Protein AF-A0ABD0MSL9-F1 (afdb_monomer_lite)

InterPro domains:
  IPR002347 Short-chain dehydrogenase/reductase SDR [PF00106] (7-69)
  IPR036291 NAD(P)-binding domain superfamily [SSF51735] (6-69)
  IPR052148 Dehydrogenase/reductase SDR family member 7C [PTHR44668] (1-70)

pLDDT: mean 92.49, std 4.11, range [73.31, 97.56]

Structure (mmCIF, N/CA/C/O backbone):
data_AF-A0ABD0MSL9-F1
#
_entry.id   AF-A0ABD0MSL9-F1
#
loop_
_atom_site.group_PDB
_atom_site.id
_atom_site.type_sy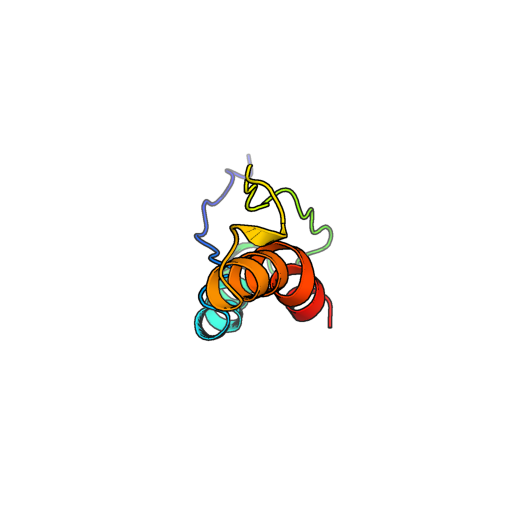mbol
_atom_site.label_atom_id
_atom_site.label_alt_id
_atom_site.label_comp_id
_atom_site.label_asym_id
_atom_site.label_entity_id
_atom_site.label_seq_id
_atom_site.pdbx_PDB_ins_code
_atom_site.Cartn_x
_atom_site.Cartn_y
_atom_site.Cartn_z
_atom_si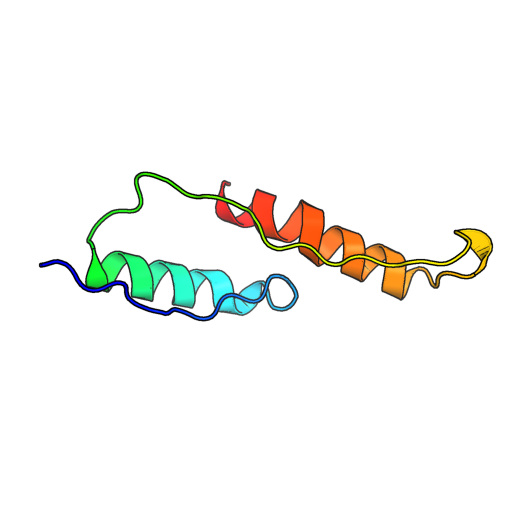te.occupancy
_atom_site.B_iso_or_equiv
_atom_site.auth_seq_id
_atom_site.auth_comp_id
_atom_site.auth_asym_id
_atom_site.auth_atom_id
_atom_site.pdbx_PDB_model_num
ATOM 1 N N . THR A 1 1 ? -15.907 15.570 19.787 1.00 73.31 1 THR A N 1
ATOM 2 C CA . THR A 1 1 ? -15.518 15.288 18.387 1.00 73.31 1 THR A CA 1
ATOM 3 C C . THR A 1 1 ? -14.282 14.416 18.414 1.00 73.31 1 THR A C 1
ATOM 5 O O . THR A 1 1 ? -13.486 14.579 19.327 1.00 73.31 1 THR A O 1
ATOM 8 N N . PHE A 1 2 ? -14.140 13.478 17.479 1.00 81.62 2 PHE A N 1
ATOM 9 C CA . PHE A 1 2 ? -12.943 12.639 17.354 1.00 81.62 2 PHE A CA 1
ATOM 10 C C . PHE A 1 2 ? -12.036 13.275 16.294 1.00 81.62 2 PHE A C 1
ATOM 12 O O . PHE A 1 2 ? -12.363 13.177 15.110 1.00 81.62 2 PHE A O 1
ATOM 19 N N . PRO A 1 3 ? -10.989 14.028 16.679 1.00 89.62 3 PRO A N 1
ATOM 20 C CA . PRO A 1 3 ? -10.098 14.628 15.697 1.00 89.62 3 PRO A CA 1
ATOM 21 C C . PRO A 1 3 ? -9.345 13.524 14.936 1.00 89.62 3 PRO A C 1
ATOM 23 O O . PRO A 1 3 ? -8.963 12.518 15.544 1.00 89.62 3 PRO A O 1
ATOM 26 N N . PRO A 1 4 ? -9.128 13.688 13.621 1.00 93.19 4 PRO A N 1
ATOM 27 C CA . PRO A 1 4 ? -8.298 12.760 12.873 1.00 93.19 4 PRO A CA 1
ATOM 28 C C . PRO A 1 4 ? -6.855 12.842 13.375 1.00 93.19 4 PRO A C 1
ATOM 30 O O . PRO A 1 4 ? -6.329 13.937 13.589 1.00 93.19 4 PRO A O 1
ATOM 33 N N . LYS A 1 5 ? -6.215 11.685 13.542 1.00 92.50 5 LYS A N 1
ATOM 34 C CA . LYS A 1 5 ? -4.776 11.588 13.774 1.00 92.50 5 LYS A CA 1
ATOM 35 C C . LYS A 1 5 ? -4.064 11.383 12.439 1.00 92.50 5 LYS A C 1
ATOM 37 O O . LYS A 1 5 ? -4.497 10.570 11.627 1.00 92.50 5 LYS A O 1
ATOM 42 N N . LEU A 1 6 ? -2.988 12.133 12.221 1.00 94.94 6 LEU A N 1
ATOM 43 C CA . LEU A 1 6 ? -2.086 11.930 11.092 1.00 94.94 6 LEU A CA 1
ATOM 44 C C . LEU A 1 6 ? -0.976 10.973 11.528 1.00 94.94 6 LEU A C 1
ATOM 46 O O . LEU A 1 6 ? -0.331 11.228 12.542 1.00 94.94 6 LEU A O 1
ATOM 50 N N . VAL A 1 7 ? -0.775 9.903 10.766 1.00 93.69 7 VAL A N 1
ATOM 51 C CA . VAL A 1 7 ? 0.300 8.926 10.964 1.00 93.69 7 VAL A CA 1
ATOM 52 C C . VAL A 1 7 ? 0.986 8.723 9.617 1.00 93.69 7 VAL A C 1
ATOM 54 O O . VAL A 1 7 ? 0.310 8.637 8.589 1.00 93.69 7 VAL A O 1
ATOM 57 N N . GLU A 1 8 ? 2.314 8.711 9.609 1.00 92.88 8 GLU A N 1
ATOM 58 C CA . GLU A 1 8 ? 3.103 8.515 8.394 1.00 92.88 8 GLU A CA 1
ATOM 59 C C . GLU A 1 8 ? 3.233 7.021 8.081 1.00 92.88 8 GLU A C 1
ATOM 61 O O . GLU A 1 8 ? 3.515 6.218 8.963 1.00 92.88 8 GLU A O 1
ATOM 66 N N . LEU A 1 9 ? 3.008 6.648 6.822 1.00 91.69 9 LEU A N 1
ATOM 67 C CA . LEU A 1 9 ? 3.141 5.281 6.327 1.00 91.69 9 LEU A CA 1
ATOM 68 C C . LEU A 1 9 ? 3.818 5.328 4.960 1.00 91.69 9 LEU A C 1
ATOM 70 O O . LEU A 1 9 ? 3.292 5.945 4.032 1.00 91.69 9 LEU A O 1
ATOM 74 N N . ASP A 1 10 ? 4.951 4.644 4.835 1.00 90.75 10 ASP A N 1
ATOM 75 C CA . ASP A 1 10 ? 5.719 4.560 3.597 1.00 90.75 10 ASP A CA 1
ATOM 76 C C . ASP A 1 10 ? 5.869 3.099 3.161 1.00 90.75 10 ASP A C 1
ATOM 78 O O . ASP A 1 10 ? 6.601 2.322 3.768 1.00 90.75 10 ASP A O 1
ATOM 82 N N . PHE A 1 11 ? 5.198 2.726 2.069 1.00 88.94 11 PHE A N 1
ATOM 83 C CA . PHE A 1 11 ? 5.278 1.373 1.511 1.00 88.94 11 PHE A CA 1
ATOM 84 C C . PHE A 1 11 ? 6.632 1.033 0.870 1.00 88.94 11 PHE A C 1
ATOM 86 O O . PHE A 1 11 ? 6.868 -0.127 0.544 1.00 88.94 11 PHE A O 1
ATOM 93 N N . SER A 1 12 ? 7.532 2.002 0.691 1.00 85.69 12 SER A N 1
ATOM 94 C CA . SER A 1 12 ? 8.923 1.719 0.325 1.00 85.69 12 SER A CA 1
ATOM 95 C C . SER A 1 12 ? 9.779 1.289 1.525 1.00 85.69 12 SER A C 1
ATOM 97 O O . SER A 1 12 ? 10.828 0.675 1.337 1.00 85.69 12 SER A O 1
ATOM 99 N N . ASN A 1 13 ? 9.301 1.527 2.753 1.00 88.38 13 ASN A N 1
ATOM 100 C CA . ASN A 1 13 ? 9.929 1.109 4.001 1.00 88.38 13 ASN A CA 1
ATOM 101 C C . ASN A 1 13 ? 9.011 0.157 4.782 1.00 88.38 13 ASN A C 1
ATOM 103 O O . ASN A 1 13 ? 8.386 0.513 5.777 1.00 88.38 13 ASN A O 1
ATOM 107 N N . MET A 1 14 ? 8.944 -1.094 4.335 1.00 82.12 14 MET A N 1
ATOM 108 C CA . MET A 1 14 ? 8.064 -2.097 4.944 1.00 82.12 14 MET A CA 1
ATOM 109 C C . MET A 1 14 ? 8.440 -2.474 6.385 1.00 82.12 14 MET A C 1
ATOM 111 O O . MET A 1 14 ? 7.613 -3.039 7.098 1.00 82.12 14 MET A O 1
ATOM 115 N N . GLU A 1 15 ? 9.661 -2.169 6.828 1.00 87.06 15 GLU A N 1
ATOM 116 C CA . GLU A 1 15 ? 10.128 -2.479 8.183 1.00 87.06 15 GLU A CA 1
ATOM 117 C C . GLU A 1 15 ? 9.476 -1.584 9.249 1.00 87.06 15 GLU A C 1
ATOM 119 O O . GLU A 1 15 ? 9.308 -2.034 10.379 1.00 87.06 15 GLU A O 1
ATOM 124 N N . SER A 1 16 ? 9.037 -0.367 8.896 1.00 87.75 16 SER A N 1
ATOM 125 C CA . SER A 1 16 ? 8.375 0.561 9.832 1.00 87.75 16 SER A CA 1
ATOM 126 C C . SER A 1 16 ? 6.876 0.297 10.009 1.00 87.75 16 SER A C 1
ATOM 128 O O . SER A 1 16 ? 6.238 0.804 10.931 1.00 87.75 16 SER A O 1
ATOM 130 N N . VAL A 1 17 ? 6.282 -0.523 9.142 1.00 88.38 17 VAL A N 1
ATOM 131 C CA . VAL A 1 17 ? 4.839 -0.791 9.118 1.00 88.38 17 VAL A CA 1
ATOM 132 C C . VAL A 1 17 ? 4.280 -1.296 10.463 1.00 88.38 17 VAL A C 1
ATOM 134 O O . VAL A 1 17 ? 3.230 -0.799 10.880 1.00 88.38 17 VAL A O 1
ATOM 137 N N . PRO A 1 18 ? 4.927 -2.232 11.190 1.00 90.44 18 PRO A N 1
ATOM 138 C CA . PRO A 1 18 ? 4.425 -2.686 12.490 1.00 90.44 18 PRO A CA 1
ATOM 139 C C . PRO A 1 18 ? 4.336 -1.569 13.539 1.00 90.44 18 PRO A C 1
ATOM 141 O O . PRO A 1 18 ? 3.429 -1.571 14.376 1.00 90.44 18 PRO A O 1
ATOM 144 N N . GLU A 1 19 ? 5.252 -0.603 13.488 1.00 92.69 19 GLU A N 1
ATOM 145 C CA . GLU A 1 19 ? 5.299 0.544 14.402 1.00 92.69 19 GLU A CA 1
ATOM 146 C C . GLU A 1 19 ? 4.111 1.475 14.130 1.00 92.69 19 GLU A C 1
ATOM 148 O O . GLU A 1 19 ? 3.393 1.856 15.054 1.00 92.69 19 GLU A O 1
ATOM 153 N N . VAL A 1 20 ? 3.821 1.728 12.850 1.00 92.88 20 VAL A N 1
ATOM 154 C CA . VAL A 1 20 ? 2.660 2.511 12.397 1.00 92.88 20 VAL A CA 1
ATOM 155 C C . VAL A 1 20 ? 1.338 1.879 12.838 1.00 92.88 20 VAL A C 1
ATOM 157 O O . VAL A 1 20 ? 0.447 2.568 13.338 1.00 92.88 20 VAL A O 1
ATOM 160 N N . ILE A 1 21 ? 1.192 0.559 12.685 1.00 92.06 21 ILE A N 1
ATOM 161 C CA . ILE A 1 21 ? -0.017 -0.153 13.129 1.00 92.06 21 ILE A CA 1
ATOM 162 C C . ILE A 1 21 ? -0.170 -0.071 14.648 1.00 92.06 21 ILE A C 1
ATOM 164 O O . ILE A 1 21 ? -1.277 0.165 15.137 1.00 92.06 21 ILE A O 1
ATOM 168 N N . SER A 1 22 ? 0.931 -0.213 15.387 1.00 94.25 22 SER A N 1
ATOM 169 C CA . SER A 1 22 ? 0.925 -0.082 16.846 1.00 94.25 22 SER A CA 1
ATOM 170 C C . SER A 1 22 ? 0.440 1.308 17.267 1.00 94.25 22 SER A C 1
ATOM 172 O O . SER A 1 22 ? -0.468 1.414 18.089 1.00 94.25 22 SER A O 1
ATOM 174 N N . GLU A 1 23 ? 0.932 2.367 16.621 1.00 95.00 23 GLU A N 1
ATOM 175 C CA . GLU A 1 23 ? 0.503 3.744 16.882 1.00 95.00 23 GLU A CA 1
ATOM 176 C C . GLU A 1 23 ? -1.003 3.965 16.628 1.00 95.00 23 GLU A C 1
ATOM 178 O O . GLU A 1 23 ? -1.672 4.668 17.395 1.00 95.00 23 GLU A O 1
ATOM 183 N N . ILE A 1 24 ? -1.557 3.378 15.561 1.00 93.94 24 ILE A N 1
ATOM 184 C CA . ILE A 1 24 ? -2.991 3.470 15.235 1.00 93.94 24 ILE A CA 1
ATOM 185 C C . ILE A 1 24 ? -3.829 2.760 16.307 1.00 93.94 24 ILE A C 1
ATOM 187 O O . ILE A 1 24 ? -4.821 3.318 16.790 1.00 93.94 24 ILE A O 1
ATOM 191 N N . LEU A 1 25 ? -3.422 1.553 16.706 1.00 94.31 25 LEU A N 1
ATOM 192 C CA . LEU A 1 25 ? -4.129 0.748 17.702 1.00 94.31 25 LEU A CA 1
ATOM 193 C C . LEU A 1 25 ? -4.058 1.360 19.105 1.00 94.31 25 LEU A C 1
ATOM 195 O O . LEU A 1 25 ? -5.052 1.322 19.824 1.00 94.31 25 LEU A O 1
ATOM 199 N N . GLU A 1 26 ? -2.948 1.993 19.482 1.00 94.69 26 GLU A N 1
ATOM 200 C CA . GLU A 1 26 ? -2.840 2.733 20.748 1.00 94.69 26 GLU A CA 1
ATOM 201 C C . GLU A 1 26 ? -3.817 3.917 20.824 1.00 94.69 26 GLU A C 1
ATOM 203 O O . GLU A 1 26 ? -4.281 4.274 21.907 1.00 94.69 26 GLU A O 1
ATOM 208 N N . CYS A 1 27 ? -4.167 4.517 19.682 1.00 92.06 27 CYS A N 1
ATOM 209 C CA . CYS A 1 27 ? -5.066 5.671 19.634 1.00 92.06 27 CYS A CA 1
ATOM 210 C C . CYS A 1 27 ? -6.546 5.294 19.593 1.00 92.06 27 CYS A C 1
ATOM 212 O O . CYS A 1 27 ? -7.368 5.990 20.192 1.00 92.06 27 CYS A O 1
ATOM 214 N N . TYR A 1 28 ? -6.892 4.235 18.857 1.00 92.94 28 TYR A N 1
ATOM 215 C CA . TYR A 1 28 ? -8.283 3.914 18.524 1.00 92.94 28 TYR A CA 1
ATOM 216 C C . TYR A 1 28 ? -8.728 2.515 18.972 1.00 92.94 28 TYR A C 1
ATOM 218 O O . TYR A 1 28 ? -9.922 2.229 18.955 1.00 92.94 28 TYR A O 1
ATOM 226 N N . GLY A 1 29 ? -7.809 1.643 19.398 1.00 94.12 29 GLY A N 1
ATOM 227 C CA . GLY A 1 29 ? -8.080 0.281 19.877 1.00 94.12 29 GLY A CA 1
ATOM 228 C C . GLY A 1 29 ? -8.421 -0.736 18.782 1.00 94.12 29 GLY A C 1
ATOM 229 O O . GLY A 1 29 ? -8.233 -1.934 18.988 1.00 94.12 29 GLY A O 1
ATOM 230 N N . CYS A 1 30 ? -8.894 -0.281 17.620 1.00 94.06 30 CYS A N 1
ATOM 231 C CA . CYS A 1 30 ? -9.246 -1.113 16.473 1.00 94.06 30 CYS A CA 1
ATOM 232 C C . CYS A 1 30 ? -9.021 -0.384 15.138 1.00 94.06 30 CYS A C 1
ATOM 234 O O . CYS A 1 30 ? -8.949 0.845 15.079 1.00 94.06 30 CYS A O 1
ATOM 236 N N . LEU A 1 31 ? -8.925 -1.168 14.059 1.00 91.75 31 LEU A N 1
ATOM 237 C CA . LEU A 1 31 ? -8.926 -0.700 12.674 1.00 91.75 31 LEU A CA 1
ATOM 238 C C . LEU A 1 31 ? -9.995 -1.480 11.899 1.00 91.75 31 LEU A C 1
ATOM 240 O O . LEU A 1 31 ? -9.742 -2.578 11.414 1.00 91.75 31 LEU A O 1
ATOM 244 N N . ASP A 1 32 ? -11.202 -0.924 11.810 1.00 94.75 32 ASP A N 1
ATOM 245 C CA . ASP A 1 32 ? -12.341 -1.596 11.165 1.00 94.75 32 ASP A CA 1
ATOM 246 C C . ASP A 1 32 ? -12.327 -1.469 9.638 1.00 94.75 32 ASP A C 1
ATOM 248 O O . ASP A 1 32 ? -12.790 -2.353 8.918 1.00 94.75 32 ASP A O 1
ATOM 252 N N . VAL A 1 33 ? -11.819 -0.342 9.135 1.00 94.56 33 VAL A N 1
ATOM 253 C CA . VAL A 1 33 ? -11.807 -0.014 7.709 1.00 94.56 33 VAL A CA 1
ATOM 254 C C . VAL A 1 33 ? -10.436 0.514 7.329 1.00 94.56 33 VAL A C 1
ATOM 256 O O . VAL A 1 33 ? -9.955 1.496 7.890 1.00 94.56 33 VAL A O 1
ATOM 259 N N . LEU A 1 34 ? -9.846 -0.110 6.316 1.00 93.38 34 LEU A N 1
ATOM 260 C CA . LEU A 1 34 ? -8.603 0.314 5.694 1.00 93.38 34 LEU A CA 1
ATOM 261 C C . LEU A 1 34 ? -8.863 0.641 4.223 1.00 93.38 34 LEU A C 1
ATOM 263 O O . LEU A 1 34 ? -9.452 -0.160 3.497 1.00 93.38 34 LEU A O 1
ATOM 267 N N . ILE A 1 35 ? -8.419 1.817 3.780 1.00 94.69 35 ILE A N 1
ATOM 268 C CA . ILE A 1 35 ? -8.576 2.274 2.397 1.00 94.69 35 ILE A C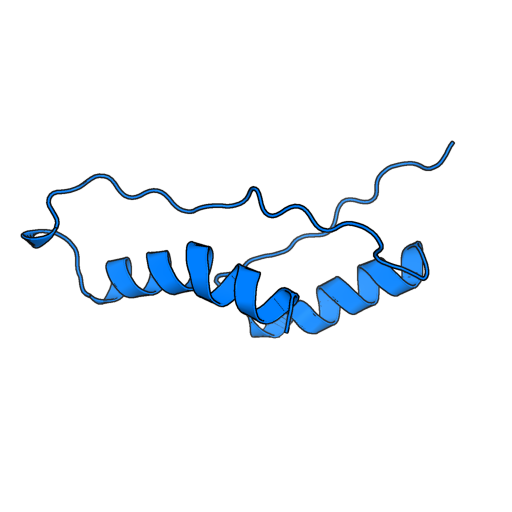A 1
ATOM 269 C C . ILE A 1 35 ? -7.193 2.523 1.805 1.00 94.69 35 ILE A C 1
ATOM 271 O O . ILE A 1 35 ? -6.512 3.478 2.176 1.00 94.69 35 ILE A O 1
ATOM 275 N N . PHE A 1 36 ? -6.794 1.698 0.840 1.00 93.69 36 PHE A N 1
ATOM 276 C CA . PHE A 1 36 ? -5.57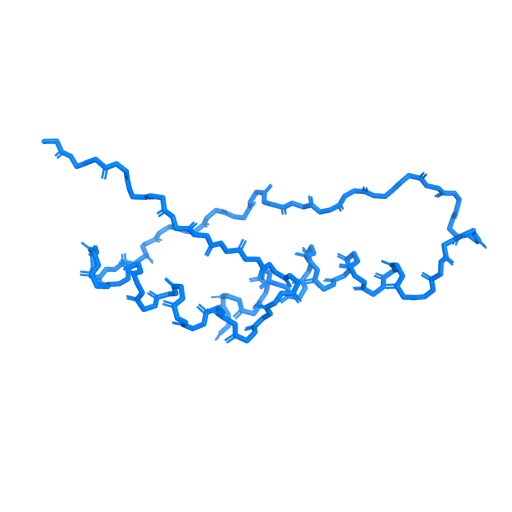8 1.940 0.070 1.00 93.69 36 PHE A CA 1
ATOM 277 C C . PHE A 1 36 ? -5.846 2.939 -1.047 1.00 93.69 36 PHE A C 1
ATOM 279 O O . PHE A 1 36 ? -6.548 2.639 -2.010 1.00 93.69 36 PHE A O 1
ATOM 286 N N . ASN A 1 37 ? -5.267 4.129 -0.917 1.00 92.88 37 ASN A N 1
ATOM 287 C CA . ASN A 1 37 ? -5.338 5.175 -1.938 1.00 92.88 37 ASN A CA 1
ATOM 288 C C . ASN A 1 37 ? -3.951 5.681 -2.379 1.00 92.88 37 ASN A C 1
ATOM 290 O O . ASN A 1 37 ? -3.839 6.476 -3.310 1.00 92.88 37 ASN A O 1
ATOM 294 N N . SER A 1 38 ? -2.878 5.236 -1.723 1.00 90.50 38 SER A N 1
ATOM 295 C CA . SER A 1 38 ? -1.511 5.559 -2.127 1.00 90.50 38 SER A CA 1
ATOM 296 C C . SER A 1 38 ? -1.127 4.791 -3.388 1.00 90.50 38 SER A C 1
ATOM 298 O O . SER A 1 38 ? -1.412 3.600 -3.512 1.00 90.50 38 SER A O 1
ATOM 300 N N . SER A 1 39 ? -0.434 5.456 -4.307 1.00 93.00 39 SER A N 1
ATOM 301 C CA . SER A 1 39 ? 0.211 4.789 -5.434 1.00 93.00 39 SER A CA 1
ATOM 302 C C . SER A 1 39 ? 1.389 5.602 -5.952 1.00 93.00 39 SER A C 1
ATOM 304 O O . SER A 1 39 ? 1.385 6.833 -5.898 1.00 93.00 39 SER A O 1
ATOM 306 N N . MET A 1 40 ? 2.373 4.909 -6.511 1.00 94.69 40 MET A N 1
ATOM 307 C CA . MET A 1 40 ? 3.409 5.490 -7.345 1.00 94.69 40 MET A CA 1
ATOM 308 C C . MET A 1 40 ? 3.036 5.321 -8.818 1.00 94.69 40 MET A C 1
ATOM 310 O O . MET A 1 40 ? 2.678 4.231 -9.272 1.00 94.69 40 MET A O 1
ATOM 314 N N . LYS A 1 41 ? 3.137 6.406 -9.589 1.00 94.56 41 LYS A N 1
ATOM 315 C CA . LYS A 1 41 ? 2.881 6.408 -11.031 1.00 94.56 41 LYS A CA 1
ATOM 316 C C . LYS A 1 41 ? 4.155 6.744 -11.784 1.00 94.56 41 LYS A C 1
ATOM 318 O O . LYS A 1 41 ? 4.773 7.772 -11.529 1.00 94.56 41 LYS A O 1
ATOM 323 N N . VAL A 1 42 ? 4.482 5.918 -12.771 1.00 96.00 42 VAL A N 1
ATOM 324 C CA . VAL A 1 42 ? 5.635 6.114 -13.650 1.00 96.00 42 VAL A CA 1
ATOM 325 C C . VAL A 1 42 ? 5.146 6.237 -15.086 1.00 96.00 42 VAL A C 1
ATOM 327 O O . VAL A 1 42 ? 4.293 5.469 -15.527 1.00 96.00 42 VAL A O 1
ATOM 330 N N . LYS A 1 43 ? 5.657 7.232 -15.818 1.00 96.00 43 LYS A N 1
ATOM 331 C CA . LYS A 1 43 ? 5.304 7.471 -17.221 1.00 96.00 43 LYS A CA 1
ATOM 332 C C . LYS A 1 43 ? 6.556 7.429 -18.091 1.00 96.00 43 LYS A C 1
ATOM 334 O O . LYS A 1 43 ? 7.230 8.439 -18.256 1.00 96.00 43 LYS A O 1
ATOM 339 N N . ALA A 1 44 ? 6.821 6.269 -18.676 1.00 96.31 44 ALA A N 1
ATOM 340 C CA . ALA A 1 44 ? 7.858 6.056 -19.678 1.00 96.31 44 ALA A CA 1
ATOM 341 C C . ALA A 1 44 ? 7.520 4.805 -20.509 1.00 96.31 44 ALA A C 1
ATOM 343 O O . ALA A 1 44 ? 6.700 3.993 -20.075 1.00 96.31 44 ALA A O 1
ATOM 344 N N . PRO A 1 45 ? 8.115 4.634 -21.703 1.00 97.25 45 PRO A N 1
ATOM 345 C CA . PRO A 1 45 ? 8.068 3.355 -22.402 1.00 97.25 45 PRO A CA 1
ATOM 346 C C . PRO A 1 45 ? 8.666 2.250 -21.525 1.00 97.25 45 PRO A C 1
ATOM 348 O O . PRO A 1 45 ? 9.696 2.471 -20.890 1.00 97.25 45 PRO A O 1
ATOM 351 N N . VAL A 1 46 ? 8.054 1.064 -21.513 1.00 94.50 46 VAL A N 1
ATOM 352 C CA . VAL A 1 46 ? 8.473 -0.047 -20.638 1.00 94.50 46 VAL A CA 1
ATOM 353 C C . VAL A 1 46 ? 9.933 -0.451 -20.866 1.00 94.50 46 VAL A C 1
ATOM 355 O O . VAL A 1 46 ? 10.668 -0.680 -19.919 1.00 94.50 46 VAL A O 1
ATOM 358 N N . GLN A 1 47 ? 10.402 -0.421 -22.115 1.00 96.44 47 GLN A N 1
ATOM 359 C CA . GLN A 1 47 ? 11.790 -0.727 -22.471 1.00 96.44 47 GLN A CA 1
ATOM 360 C C . GLN A 1 47 ? 12.810 0.316 -21.984 1.00 96.44 47 GLN A C 1
ATOM 362 O O . GLN A 1 47 ? 14.011 0.089 -22.087 1.00 96.44 47 GLN A O 1
ATOM 367 N N . CYS A 1 48 ? 12.344 1.477 -21.518 1.00 96.94 48 CYS A N 1
ATOM 368 C CA . CYS A 1 48 ? 13.182 2.540 -20.973 1.00 96.94 48 CYS A CA 1
ATOM 369 C C . CYS A 1 48 ? 13.226 2.527 -19.438 1.00 96.94 48 CYS A C 1
ATOM 371 O O . CYS A 1 48 ? 13.966 3.323 -18.863 1.00 96.94 48 CYS A O 1
ATOM 373 N N . LEU A 1 49 ? 12.430 1.680 -18.779 1.00 97.06 49 LEU A N 1
ATOM 374 C CA . LEU A 1 49 ? 12.445 1.536 -17.328 1.00 97.06 49 LEU A CA 1
ATOM 375 C C . LEU A 1 49 ? 13.551 0.576 -16.898 1.00 97.06 49 LEU A C 1
ATOM 377 O O . LEU A 1 49 ? 13.839 -0.418 -17.565 1.00 97.06 49 LEU A O 1
ATOM 381 N N . SER A 1 50 ? 14.196 0.898 -15.779 1.00 97.56 50 SER A N 1
ATOM 382 C CA . SER A 1 50 ? 15.086 -0.044 -15.114 1.00 97.56 50 SER A CA 1
ATOM 383 C C . SER A 1 50 ? 14.260 -1.068 -14.337 1.00 97.56 50 SER A C 1
ATOM 385 O O . SER A 1 50 ? 13.212 -0.738 -13.781 1.00 97.56 50 SER A O 1
ATOM 387 N N . LEU A 1 51 ? 14.792 -2.286 -14.206 1.00 97.00 51 LEU A N 1
ATOM 388 C CA . LEU A 1 51 ? 14.197 -3.314 -13.344 1.00 97.00 51 LEU A CA 1
ATOM 389 C C . LEU A 1 51 ? 14.070 -2.853 -11.884 1.00 97.00 51 LEU A C 1
ATOM 391 O O . LEU A 1 51 ? 13.175 -3.290 -11.169 1.00 97.00 51 LEU A O 1
ATOM 395 N N . GLU A 1 52 ? 14.965 -1.970 -11.440 1.00 96.31 52 GLU A N 1
ATOM 396 C CA . GLU A 1 52 ? 14.878 -1.329 -10.129 1.00 96.31 52 GLU A CA 1
ATOM 397 C C . GLU A 1 52 ? 13.619 -0.462 -10.015 1.00 96.31 52 GLU A C 1
ATOM 399 O O . GLU A 1 52 ? 12.878 -0.590 -9.045 1.00 96.31 52 GLU A O 1
ATOM 404 N N . MET A 1 53 ? 13.317 0.358 -11.028 1.00 96.25 53 MET A N 1
ATOM 405 C CA . MET A 1 53 ? 12.109 1.182 -11.025 1.00 96.25 53 MET A CA 1
ATOM 406 C C . MET A 1 53 ? 10.841 0.327 -11.077 1.00 96.25 53 MET A C 1
ATOM 408 O O . MET A 1 53 ? 9.891 0.598 -10.343 1.00 96.25 53 MET A O 1
ATOM 412 N N . ASP A 1 54 ? 10.833 -0.723 -11.903 1.00 95.75 54 ASP A N 1
ATOM 413 C CA . ASP A 1 54 ? 9.720 -1.677 -11.965 1.00 95.75 54 ASP A CA 1
ATOM 414 C C . ASP A 1 54 ? 9.474 -2.333 -10.600 1.00 95.75 54 ASP A C 1
ATOM 416 O O . ASP A 1 54 ? 8.329 -2.461 -10.158 1.00 95.75 54 ASP A O 1
ATOM 420 N N . ARG A 1 55 ? 10.551 -2.695 -9.893 1.00 95.00 55 ARG A N 1
ATOM 421 C CA . ARG A 1 55 ? 10.471 -3.252 -8.544 1.00 95.00 55 ARG A CA 1
ATOM 422 C C . ARG A 1 55 ? 9.876 -2.257 -7.554 1.00 95.00 55 ARG A C 1
ATOM 424 O O . ARG A 1 55 ? 8.948 -2.632 -6.852 1.00 95.00 55 ARG A O 1
ATOM 431 N N . ILE A 1 56 ? 10.321 -0.999 -7.542 1.00 94.62 56 ILE A N 1
ATOM 432 C CA . ILE A 1 56 ? 9.773 0.023 -6.632 1.00 94.62 56 ILE A CA 1
ATOM 433 C C . ILE A 1 56 ? 8.273 0.240 -6.896 1.00 94.62 56 ILE A C 1
ATOM 435 O O . ILE A 1 56 ? 7.493 0.368 -5.955 1.00 94.62 56 ILE A O 1
ATOM 439 N N . VAL A 1 57 ? 7.832 0.233 -8.163 1.00 95.75 57 VAL A N 1
ATOM 440 C CA . VAL A 1 57 ? 6.396 0.312 -8.503 1.00 95.75 57 VAL A CA 1
ATOM 441 C C . VAL A 1 57 ? 5.622 -0.844 -7.876 1.00 95.75 57 VAL A C 1
ATOM 443 O O . VAL A 1 57 ? 4.559 -0.617 -7.296 1.00 95.75 57 VAL A O 1
ATOM 446 N N . MET A 1 58 ? 6.137 -2.068 -7.984 1.00 95.25 58 MET A N 1
ATOM 447 C CA . MET A 1 58 ? 5.498 -3.251 -7.407 1.00 95.25 58 MET A CA 1
ATOM 448 C C . MET A 1 58 ? 5.537 -3.243 -5.879 1.00 95.25 58 MET A C 1
ATOM 450 O O . MET A 1 58 ? 4.529 -3.572 -5.252 1.00 95.25 58 MET A O 1
ATOM 454 N N . ASP A 1 59 ? 6.655 -2.834 -5.286 1.00 92.94 59 ASP A N 1
ATOM 455 C CA . ASP A 1 59 ? 6.828 -2.751 -3.839 1.00 92.94 59 ASP A CA 1
ATOM 456 C C . ASP A 1 59 ? 5.811 -1.767 -3.240 1.00 92.94 59 ASP A C 1
ATOM 458 O O . ASP A 1 59 ? 5.070 -2.136 -2.333 1.00 92.94 59 ASP A O 1
ATOM 462 N N . VAL A 1 60 ? 5.642 -0.578 -3.831 1.00 93.88 60 VAL A N 1
ATOM 463 C CA . VAL A 1 60 ? 4.695 0.436 -3.332 1.00 93.88 60 VAL A CA 1
ATOM 464 C C . VAL A 1 60 ? 3.233 0.098 -3.639 1.00 93.88 60 VAL A C 1
ATOM 466 O O . VAL A 1 60 ? 2.373 0.243 -2.772 1.00 93.88 60 VAL A O 1
ATOM 469 N N . ASN A 1 61 ? 2.910 -0.322 -4.866 1.00 95.50 61 ASN A N 1
ATOM 470 C CA . ASN A 1 61 ? 1.509 -0.425 -5.305 1.00 95.50 61 ASN A CA 1
ATOM 471 C C . ASN A 1 61 ? 0.874 -1.791 -5.042 1.00 95.50 61 ASN A C 1
ATOM 473 O O . ASN A 1 61 ? -0.352 -1.890 -5.011 1.00 95.50 61 ASN A O 1
ATOM 477 N N . TYR A 1 62 ? 1.681 -2.845 -4.923 1.00 94.06 62 TYR A N 1
ATOM 478 C CA . TYR A 1 62 ? 1.194 -4.213 -4.778 1.00 94.06 62 TYR A CA 1
ATOM 479 C C . TYR A 1 62 ? 1.649 -4.832 -3.458 1.00 94.06 62 TYR A C 1
ATOM 481 O O . TYR A 1 62 ? 0.800 -5.191 -2.640 1.00 94.06 62 TYR A O 1
ATOM 489 N N . PHE A 1 63 ? 2.963 -4.939 -3.228 1.00 92.12 63 PHE A N 1
ATOM 490 C CA . PHE A 1 63 ? 3.490 -5.631 -2.049 1.00 92.12 63 PHE A CA 1
ATOM 491 C C . PHE A 1 63 ? 3.256 -4.861 -0.745 1.00 92.12 63 PHE A C 1
ATOM 493 O O . PHE A 1 63 ? 2.993 -5.490 0.278 1.00 92.12 63 PHE A O 1
ATOM 500 N N . GLY A 1 64 ? 3.257 -3.531 -0.776 1.00 91.94 64 GLY A N 1
ATOM 501 C CA . GLY A 1 64 ? 2.925 -2.695 0.372 1.00 91.94 64 GLY A CA 1
ATOM 502 C C . GLY A 1 64 ? 1.514 -2.969 0.899 1.00 91.94 64 GLY A C 1
ATOM 503 O O . GLY A 1 64 ? 1.366 -3.521 1.994 1.00 91.94 64 GLY A O 1
ATOM 504 N N . PRO A 1 65 ? 0.466 -2.683 0.104 1.00 92.62 65 PRO A N 1
ATOM 505 C CA . PRO A 1 65 ? -0.916 -2.933 0.498 1.00 92.62 65 PRO A CA 1
ATOM 506 C C . PRO A 1 65 ? -1.209 -4.389 0.879 1.00 92.62 65 PRO A C 1
ATOM 508 O O . PRO A 1 65 ? -1.862 -4.634 1.892 1.00 92.62 65 PRO A O 1
ATOM 511 N N . ILE A 1 66 ? -0.717 -5.372 0.110 1.00 91.81 66 ILE A N 1
ATOM 512 C CA . ILE A 1 66 ? -1.003 -6.790 0.396 1.00 91.81 66 ILE A CA 1
ATOM 513 C C . ILE A 1 66 ? -0.362 -7.263 1.705 1.00 91.81 66 ILE A C 1
ATOM 515 O O . ILE A 1 66 ? -0.899 -8.160 2.347 1.00 91.81 66 ILE A O 1
ATOM 519 N N . THR A 1 67 ? 0.770 -6.683 2.103 1.00 88.62 67 THR A N 1
ATOM 520 C CA . THR A 1 67 ? 1.427 -7.029 3.368 1.00 88.62 67 THR A CA 1
ATOM 521 C C . THR A 1 67 ? 0.658 -6.470 4.560 1.00 88.62 67 THR A C 1
ATOM 523 O O . THR A 1 67 ? 0.619 -7.124 5.588 1.00 88.62 67 THR A O 1
ATOM 526 N N . LEU A 1 68 ? -0.012 -5.316 4.429 1.00 89.06 68 LEU A N 1
ATOM 527 C CA . LEU A 1 68 ? -0.812 -4.752 5.527 1.00 89.06 68 LEU A CA 1
ATOM 528 C C . LEU A 1 68 ? -2.084 -5.561 5.827 1.00 89.06 68 LEU A C 1
ATOM 530 O O . LEU A 1 68 ? -2.611 -5.487 6.931 1.00 89.06 68 LEU A O 1
ATOM 534 N N . VAL A 1 69 ? -2.618 -6.276 4.831 1.00 89.88 69 VAL A N 1
ATOM 535 C CA . VAL A 1 69 ? -3.860 -7.064 4.972 1.00 89.88 69 VAL A CA 1
ATOM 536 C C . VAL A 1 69 ? -3.628 -8.541 5.282 1.00 89.88 69 VAL A C 1
ATOM 538 O O . VAL A 1 69 ? -4.605 -9.262 5.490 1.00 89.88 69 VAL A O 1
ATOM 541 N N . LYS A 1 70 ? -2.381 -9.013 5.235 1.00 83.44 70 LYS A N 1
ATOM 542 C CA . LYS A 1 70 ? -2.014 -10.403 5.526 1.00 83.44 70 LYS A CA 1
ATOM 543 C C . LYS A 1 70 ? -1.491 -10.535 6.944 1.00 83.44 70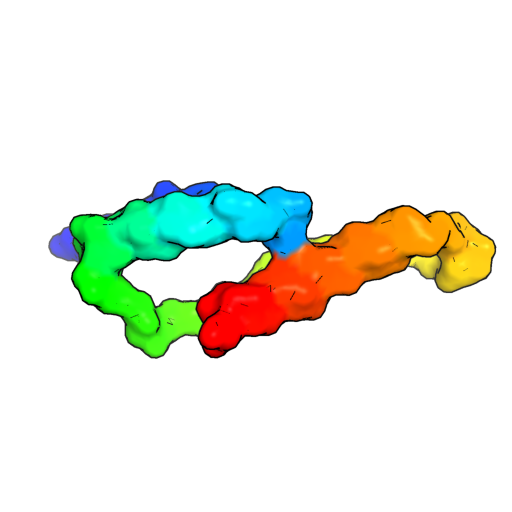 LYS A C 1
ATOM 545 O O . LYS A 1 70 ? -1.816 -11.578 7.550 1.00 83.44 70 LYS A O 1
#

Secondary structure (DSSP, 8-state):
--PPPP----TT-TTSHHHHHHHHHHHHS--------------S-GGGS-HHHHHHHHIIIIIHHHHHT-

Sequence (70 aa):
TFPPKLVELDFSNM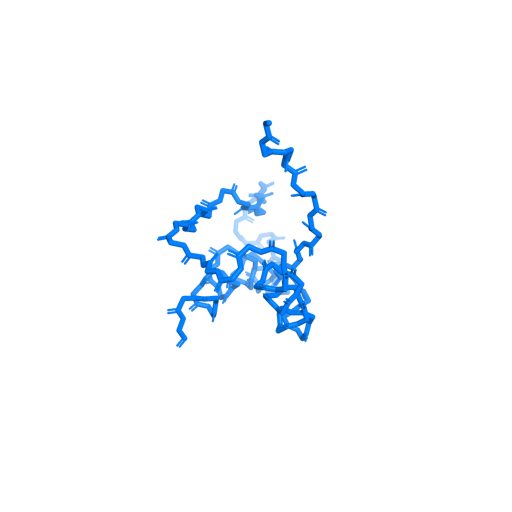ESVPEVISEILECYGCLDVLIFNSSMKVKAPVQCLSLEMDRIVMDVNYFGPITLVK

Foldseek 3Di:
DDDDDDFDDDLLCLVCVVVSVVVVCVRPVDDPDDDDDDADDDDDPPVPDDPVRVVSRCSRPPVSVVVNVD

Organism: Cirrhinus mrigala (NCBI:txid683832)

Radius of gyration: 15.05 Å; chains: 1; bounding box: 31×26×43 Å